Protein AF-A0A0J7XW58-F1 (afdb_monomer_lite)

Sequence (104 aa):
MALDGPASFRNLVKMTPIERAARALCALDGKTEDTAVEGGLLWHGYMAQALAVIEALHEPSAWMSEAGAELIQNISPDEPFSAHQADAANVWRIMIGAMRKDIP

Organism: NCBI:txid1420583

Foldseek 3Di:
DDDPDDPPPPPCPPQAQLLVQLQVVCVVVVHDQQDDDVPGTPSVVSSVVSLVVLVVPLFPDLVQLQVQLVVVCVVPVPDDSVVSSVVSRVVSNVVSVVSSVPDD

Radius of gyration: 19.55 Å; chains: 1; bounding box: 56×38×50 Å

pLDDT: mean 86.04, std 16.84, range [35.88, 97.44]

Structure (mmCIF, N/CA/C/O backbone):
data_AF-A0A0J7XW58-F1
#
_entry.id   AF-A0A0J7XW58-F1
#
loop_
_atom_site.group_PDB
_atom_site.id
_atom_site.type_symbol
_atom_site.label_atom_id
_atom_site.label_alt_id
_atom_site.label_comp_id
_atom_site.label_asym_id
_atom_site.label_entity_id
_atom_site.label_seq_id
_atom_site.pdb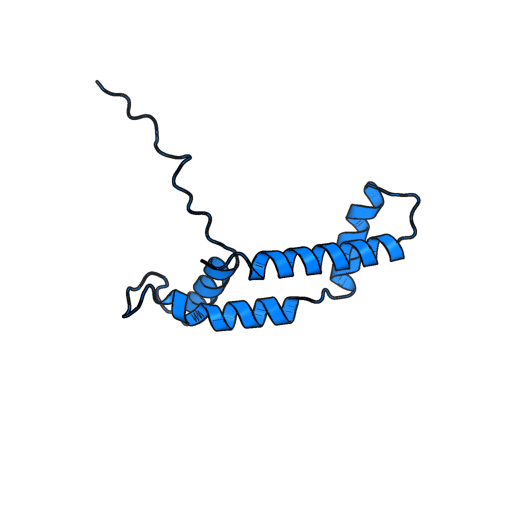x_PDB_ins_code
_atom_site.Cartn_x
_atom_site.Cartn_y
_atom_site.Cartn_z
_atom_site.occupancy
_atom_site.B_iso_or_equiv
_atom_site.auth_seq_id
_atom_site.auth_comp_id
_atom_site.auth_asym_id
_atom_site.auth_atom_id
_atom_site.pdbx_PDB_model_num
ATOM 1 N N . MET A 1 1 ? -40.342 31.342 -4.705 1.00 36.34 1 MET A N 1
ATOM 2 C CA . MET A 1 1 ? -40.048 29.948 -5.091 1.00 36.34 1 MET A CA 1
ATOM 3 C C . MET A 1 1 ? -38.543 29.860 -5.277 1.00 36.34 1 MET A C 1
ATOM 5 O O . MET A 1 1 ? -38.038 30.346 -6.278 1.00 36.34 1 MET A O 1
ATOM 9 N N . ALA A 1 2 ? -37.831 29.433 -4.234 1.00 35.88 2 ALA A N 1
ATOM 10 C CA . ALA A 1 2 ? -36.375 29.331 -4.233 1.00 35.88 2 ALA A CA 1
ATOM 11 C C . ALA A 1 2 ? -35.971 28.028 -4.932 1.00 35.88 2 ALA A C 1
ATOM 13 O O . ALA A 1 2 ? -36.525 26.976 -4.623 1.00 35.88 2 ALA A O 1
ATOM 14 N N . LEU A 1 3 ? -35.049 28.114 -5.887 1.00 39.50 3 LEU A N 1
ATOM 15 C CA . LEU A 1 3 ? -34.370 26.949 -6.437 1.00 39.50 3 LEU A CA 1
ATOM 16 C C . LEU A 1 3 ? -33.123 26.726 -5.581 1.00 39.50 3 LEU A C 1
ATOM 18 O O . LEU A 1 3 ? -32.126 27.429 -5.744 1.00 39.50 3 LEU A O 1
ATOM 22 N N . ASP A 1 4 ? -33.219 25.783 -4.646 1.00 44.53 4 ASP A N 1
ATOM 23 C CA . ASP A 1 4 ? -32.062 25.160 -4.007 1.00 44.53 4 ASP A CA 1
ATOM 24 C C . ASP A 1 4 ? -31.199 24.524 -5.106 1.00 44.53 4 ASP A C 1
ATOM 26 O O . ASP A 1 4 ? -31.540 23.490 -5.683 1.00 44.53 4 ASP A O 1
ATOM 30 N N . GLY A 1 5 ? -30.090 25.181 -5.442 1.00 42.34 5 GLY A N 1
ATOM 31 C CA . GLY A 1 5 ? -29.023 24.576 -6.229 1.00 42.34 5 GLY A CA 1
ATOM 32 C C . GLY A 1 5 ? -28.250 23.598 -5.341 1.00 42.34 5 GLY A C 1
ATOM 33 O O . GLY A 1 5 ? -27.953 23.940 -4.194 1.00 42.34 5 GLY A O 1
ATOM 34 N N . PRO A 1 6 ? -27.917 22.386 -5.814 1.00 41.72 6 PRO A N 1
ATOM 35 C CA . PRO A 1 6 ? -27.382 21.353 -4.946 1.00 41.72 6 PRO A CA 1
ATOM 36 C C . PRO A 1 6 ? -26.017 21.771 -4.399 1.00 41.72 6 PRO A C 1
ATOM 38 O O . PRO A 1 6 ? -25.039 21.943 -5.131 1.00 41.72 6 PRO A O 1
ATOM 41 N N . ALA A 1 7 ? -25.958 21.871 -3.076 1.00 45.03 7 ALA A N 1
ATOM 42 C CA . ALA A 1 7 ? -24.751 21.902 -2.269 1.00 45.03 7 ALA A CA 1
ATOM 43 C C . ALA A 1 7 ? -23.948 20.587 -2.418 1.00 45.03 7 ALA A C 1
ATOM 45 O O . ALA A 1 7 ? -23.801 19.838 -1.460 1.00 45.03 7 ALA A O 1
ATOM 46 N N . SER A 1 8 ? -23.442 20.272 -3.618 1.00 48.03 8 SER A N 1
ATOM 47 C CA . SER A 1 8 ? -22.901 18.933 -3.931 1.00 48.03 8 SER A CA 1
ATOM 48 C C . SER A 1 8 ? -21.459 18.892 -4.444 1.00 48.03 8 SER A C 1
ATOM 50 O O . SER A 1 8 ? -20.996 17.830 -4.848 1.00 48.03 8 SER A O 1
ATOM 52 N N . PHE A 1 9 ? -20.706 19.993 -4.406 1.00 45.12 9 PHE A N 1
ATOM 53 C CA . PHE A 1 9 ? -19.273 19.956 -4.762 1.00 45.12 9 PHE A CA 1
ATOM 54 C C . PHE A 1 9 ? -18.320 20.284 -3.611 1.00 45.12 9 PHE A C 1
ATOM 56 O O . PHE A 1 9 ? -17.111 20.153 -3.768 1.00 45.12 9 PHE A O 1
ATOM 63 N N . ARG A 1 10 ? -18.838 20.688 -2.444 1.00 43.03 10 ARG A N 1
ATOM 6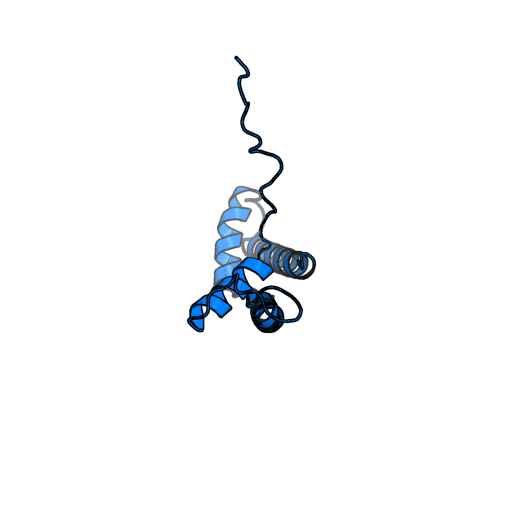4 C CA . ARG A 1 10 ? -18.017 21.139 -1.305 1.00 43.03 10 ARG A CA 1
ATOM 65 C C . ARG A 1 10 ? -17.959 20.177 -0.109 1.00 43.03 10 ARG A C 1
ATOM 67 O O . ARG A 1 10 ? -17.336 20.541 0.873 1.00 43.03 10 ARG A O 1
ATOM 74 N N . ASN A 1 11 ? -18.544 18.975 -0.191 1.00 42.09 11 ASN A N 1
ATOM 75 C CA . ASN A 1 11 ? -18.651 18.048 0.955 1.00 42.09 11 ASN A CA 1
ATOM 76 C C . ASN A 1 11 ? -18.356 16.561 0.662 1.00 42.09 11 ASN A C 1
ATOM 78 O O . ASN A 1 11 ? -18.669 15.710 1.490 1.00 42.09 11 ASN A O 1
ATOM 82 N N . LEU A 1 12 ? -17.691 16.211 -0.447 1.00 49.31 12 LEU A N 1
ATOM 83 C CA . LEU A 1 12 ? -16.926 14.957 -0.448 1.00 49.31 12 LEU A CA 1
ATOM 84 C C . LEU A 1 12 ? -15.667 15.218 0.379 1.00 49.31 12 LEU A C 1
ATOM 86 O O . LEU A 1 12 ? -14.625 15.574 -0.167 1.00 49.31 12 LEU A O 1
ATOM 90 N N . VAL A 1 13 ? -15.776 15.083 1.700 1.00 55.12 13 VAL A N 1
ATOM 91 C CA . VAL A 1 13 ? -14.615 14.748 2.527 1.00 55.12 13 VAL A CA 1
ATOM 92 C C . VAL A 1 13 ? -14.016 13.512 1.855 1.00 55.12 13 VAL A C 1
ATOM 94 O O . VAL A 1 13 ? -14.637 12.450 1.843 1.00 55.12 13 VAL A O 1
ATOM 97 N N . LYS A 1 14 ? -12.911 13.677 1.117 1.00 70.31 14 LYS A N 1
ATOM 98 C CA . LYS A 1 14 ? -12.300 12.571 0.376 1.00 70.31 14 LYS A CA 1
ATOM 99 C C . LYS A 1 14 ? -11.762 11.599 1.415 1.00 70.31 14 LYS A C 1
ATOM 101 O O . LYS A 1 14 ? -10.697 11.837 1.965 1.00 70.31 14 LYS A O 1
ATOM 106 N N . MET A 1 15 ? -12.507 10.524 1.652 1.00 85.88 15 MET A N 1
ATOM 107 C CA . MET A 1 15 ? -12.071 9.391 2.461 1.00 85.88 15 MET A CA 1
ATOM 108 C C . MET A 1 15 ? -10.680 8.950 1.999 1.00 85.88 15 MET A C 1
ATOM 110 O O . MET A 1 15 ? -10.510 8.511 0.845 1.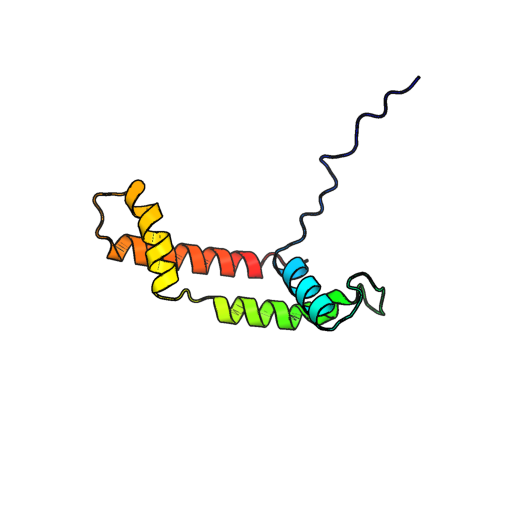00 85.88 15 MET A O 1
ATOM 114 N N . THR A 1 16 ? -9.694 9.095 2.885 1.00 92.00 16 THR A N 1
ATOM 115 C CA . THR A 1 16 ? -8.306 8.766 2.558 1.00 92.00 16 THR A CA 1
ATOM 116 C C . THR A 1 16 ? -8.179 7.256 2.328 1.00 92.00 16 THR A C 1
ATOM 118 O O . THR A 1 16 ? -9.029 6.471 2.773 1.00 92.00 16 THR A O 1
ATOM 121 N N . PRO A 1 17 ? -7.147 6.786 1.609 1.00 93.56 17 PRO A N 1
ATOM 122 C CA . PRO A 1 17 ? -6.928 5.351 1.446 1.00 93.56 17 PRO A CA 1
ATOM 123 C C . PRO A 1 17 ? -6.777 4.611 2.785 1.00 93.56 17 PRO A C 1
ATOM 125 O O . PRO A 1 17 ? -7.239 3.477 2.900 1.00 93.56 17 PRO A O 1
ATOM 128 N N . ILE A 1 18 ? -6.196 5.263 3.801 1.00 94.56 18 ILE A N 1
ATOM 129 C CA . ILE A 1 18 ? -6.041 4.699 5.150 1.00 94.56 18 ILE A CA 1
ATOM 130 C C . ILE A 1 18 ? -7.402 4.539 5.827 1.00 94.56 18 ILE A C 1
ATOM 132 O O . ILE A 1 18 ? -7.684 3.459 6.343 1.00 94.56 18 ILE A O 1
ATOM 136 N N . GLU A 1 19 ? -8.263 5.564 5.785 1.00 94.75 19 GLU A N 1
ATOM 137 C CA . GLU A 1 19 ? -9.630 5.456 6.312 1.00 94.75 19 GLU A CA 1
ATOM 138 C C . GLU A 1 19 ? -10.378 4.308 5.629 1.00 94.75 19 GLU A C 1
ATOM 140 O O . GLU A 1 19 ? -10.955 3.450 6.293 1.00 94.75 19 GLU A O 1
ATOM 145 N N . ARG A 1 20 ? -10.305 4.238 4.297 1.00 94.62 20 ARG A N 1
ATOM 146 C CA . ARG A 1 20 ? -10.963 3.188 3.512 1.00 94.62 20 ARG A CA 1
ATOM 147 C C . ARG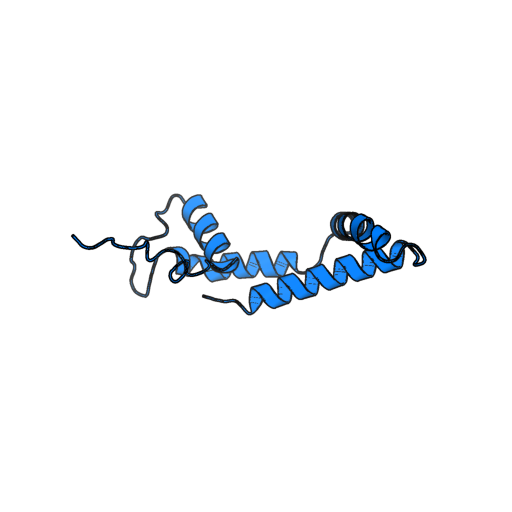 A 1 20 ? -10.487 1.785 3.887 1.00 94.62 20 ARG A C 1
ATOM 149 O O . ARG A 1 20 ? -11.302 0.871 3.978 1.00 94.62 20 ARG A O 1
ATOM 156 N N . ALA A 1 21 ? -9.186 1.609 4.106 1.00 95.50 21 ALA A N 1
ATOM 157 C CA . ALA A 1 21 ? -8.615 0.335 4.530 1.00 95.50 21 ALA A CA 1
ATOM 158 C C . ALA A 1 21 ? -9.031 -0.032 5.965 1.00 95.50 21 ALA A C 1
ATOM 160 O O . ALA A 1 21 ? -9.432 -1.165 6.215 1.00 95.50 21 ALA A O 1
ATOM 161 N N . ALA A 1 22 ? -8.993 0.922 6.897 1.00 95.50 22 ALA A N 1
ATOM 162 C CA . ALA A 1 22 ? -9.400 0.705 8.285 1.00 95.50 22 ALA A CA 1
ATOM 163 C C . ALA A 1 22 ? -10.892 0.343 8.398 1.00 95.50 22 ALA A C 1
ATOM 165 O O . ALA A 1 22 ? -11.265 -0.580 9.122 1.00 95.50 22 ALA A O 1
ATOM 166 N 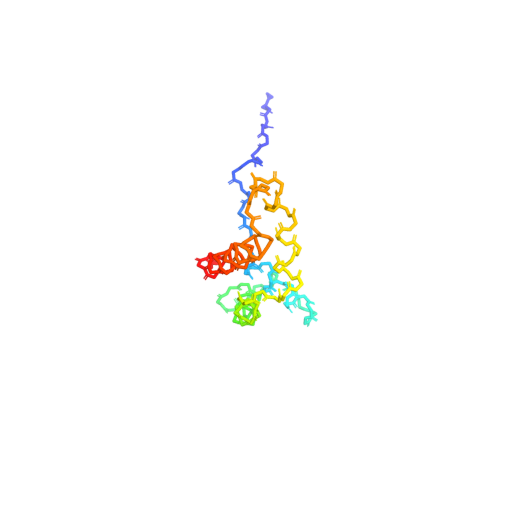N . ARG A 1 23 ? -11.737 1.013 7.613 1.00 95.19 23 ARG A N 1
ATOM 167 C CA . ARG A 1 23 ? -13.156 0.693 7.437 1.00 95.19 23 ARG A CA 1
ATOM 168 C C . ARG A 1 23 ? -13.377 -0.723 6.911 1.00 95.19 23 ARG A C 1
ATOM 170 O O . ARG A 1 23 ? -14.086 -1.496 7.546 1.00 95.19 23 ARG A O 1
ATOM 177 N N . ALA A 1 24 ? -12.678 -1.107 5.842 1.00 96.00 24 ALA A N 1
ATOM 178 C CA . ALA A 1 24 ? -12.755 -2.462 5.296 1.00 96.00 24 ALA A CA 1
ATOM 179 C C . ALA A 1 24 ? -12.341 -3.544 6.315 1.00 96.00 24 ALA A C 1
ATOM 181 O O . ALA A 1 24 ? -12.967 -4.601 6.373 1.00 96.00 24 ALA A O 1
ATOM 182 N N . LEU A 1 25 ? -11.326 -3.281 7.146 1.00 96.12 25 LEU A N 1
ATOM 183 C CA . LEU A 1 25 ? -10.919 -4.188 8.228 1.00 96.12 25 LEU A CA 1
ATOM 184 C C . LEU A 1 25 ? -11.977 -4.279 9.340 1.00 96.12 25 LEU A C 1
ATOM 186 O O . LEU A 1 25 ? -12.252 -5.365 9.841 1.00 96.12 25 LEU A O 1
ATOM 190 N N . CYS A 1 26 ? -12.608 -3.161 9.695 1.00 95.06 26 CYS A N 1
ATOM 191 C CA . CYS A 1 26 ? -13.711 -3.135 10.656 1.00 95.06 26 CYS A CA 1
ATOM 192 C C . CYS A 1 26 ? -14.925 -3.940 10.152 1.00 95.06 26 CYS A C 1
ATOM 194 O O . CYS A 1 26 ? -15.505 -4.731 10.900 1.00 95.06 26 CYS A O 1
ATOM 196 N N . ALA A 1 27 ? -15.254 -3.806 8.864 1.00 94.56 27 ALA A N 1
ATOM 197 C CA . ALA A 1 27 ? -16.301 -4.588 8.214 1.00 94.56 27 ALA A CA 1
ATOM 198 C C . ALA A 1 27 ? -15.961 -6.087 8.138 1.00 94.56 27 ALA A C 1
ATOM 200 O O . ALA A 1 27 ? -16.841 -6.921 8.353 1.00 94.56 27 ALA A O 1
ATOM 201 N N . LEU A 1 28 ? -14.694 -6.443 7.882 1.00 95.94 28 LEU A N 1
ATOM 202 C CA . LEU A 1 28 ? -14.220 -7.835 7.890 1.00 95.94 28 LEU A CA 1
ATOM 203 C C . LEU A 1 28 ? -14.441 -8.510 9.255 1.00 95.94 28 LEU A C 1
ATOM 205 O O . LEU A 1 28 ? -14.801 -9.683 9.309 1.00 95.94 28 LEU A O 1
ATOM 209 N N . ASP A 1 29 ? -14.303 -7.750 10.341 1.00 94.44 29 ASP A N 1
ATOM 210 C CA . ASP A 1 29 ? -14.577 -8.188 11.715 1.00 94.44 29 ASP A CA 1
ATOM 211 C C . ASP A 1 29 ? -16.081 -8.250 12.062 1.00 94.44 29 ASP A C 1
ATOM 213 O O . ASP A 1 29 ? -16.448 -8.536 13.205 1.00 94.44 29 ASP A O 1
ATOM 217 N N . GLY A 1 30 ? -16.970 -7.967 11.104 1.00 92.75 30 GLY A N 1
ATOM 218 C CA . GLY A 1 30 ? -18.422 -7.988 11.290 1.00 92.75 30 GLY A CA 1
ATOM 219 C C . GLY A 1 30 ? -18.962 -6.818 12.114 1.00 92.75 30 GLY A C 1
ATOM 220 O O . GLY A 1 30 ? -20.058 -6.914 12.671 1.00 92.75 30 GLY A O 1
ATOM 221 N N . LYS A 1 31 ? -18.203 -5.723 12.227 1.00 90.31 31 LYS A N 1
ATOM 222 C CA . LYS A 1 31 ? -18.577 -4.548 13.019 1.00 90.31 31 LYS A CA 1
ATOM 223 C C . LYS A 1 31 ? -19.086 -3.416 12.129 1.00 90.31 31 LYS A C 1
ATOM 225 O O . LYS A 1 31 ? -18.658 -3.251 10.991 1.00 90.31 31 LYS A O 1
ATOM 230 N N . THR A 1 32 ? -19.985 -2.597 12.672 1.00 88.75 32 THR A N 1
ATOM 231 C CA . THR A 1 32 ? -20.484 -1.404 11.978 1.00 88.75 32 THR A CA 1
ATOM 232 C C . THR A 1 32 ? -19.467 -0.272 12.115 1.00 88.75 32 THR A C 1
ATOM 234 O O . THR A 1 32 ? -19.264 0.254 13.211 1.00 88.75 32 THR A O 1
ATOM 237 N N . GLU A 1 33 ? -18.844 0.109 11.002 1.00 83.56 33 GLU A N 1
ATOM 238 C CA . GLU A 1 33 ? -17.710 1.043 10.933 1.00 83.56 33 GLU A CA 1
ATOM 239 C C . GLU A 1 33 ? -17.957 2.392 11.627 1.00 83.56 33 GLU A C 1
ATOM 241 O O . GLU A 1 33 ? -17.088 2.882 12.349 1.00 83.56 33 GLU A O 1
ATOM 246 N N . ASP A 1 34 ? -19.153 2.959 11.444 1.00 89.94 34 ASP A N 1
ATOM 247 C CA . ASP A 1 34 ? -19.563 4.266 11.979 1.00 89.94 34 ASP A CA 1
ATOM 248 C C . ASP A 1 34 ? -20.170 4.187 13.390 1.00 89.94 34 ASP A C 1
ATOM 250 O O . ASP A 1 34 ? -20.792 5.136 13.869 1.00 89.94 34 ASP A O 1
ATOM 254 N N . THR A 1 35 ? -20.003 3.060 14.088 1.00 90.25 35 THR A N 1
ATOM 255 C CA . THR A 1 35 ? -20.403 2.974 15.498 1.00 90.25 35 THR A CA 1
ATOM 256 C C . THR A 1 35 ? -19.552 3.935 16.317 1.00 90.25 35 THR A C 1
ATOM 258 O O . THR A 1 35 ? -18.326 3.816 16.337 1.00 90.25 35 THR A O 1
ATOM 261 N N . ALA A 1 36 ? -20.193 4.872 17.012 1.00 90.25 36 ALA A N 1
ATOM 262 C CA . ALA A 1 36 ? -19.509 5.749 17.950 1.00 90.25 36 ALA A CA 1
ATOM 263 C C . ALA A 1 36 ? -18.997 4.945 19.157 1.00 90.25 36 ALA A C 1
ATOM 265 O O . ALA A 1 36 ? -19.740 4.179 19.772 1.00 90.25 36 ALA A O 1
ATOM 266 N N . VAL A 1 37 ? -17.729 5.148 19.500 1.00 87.69 37 VAL A N 1
ATOM 267 C CA . VAL A 1 37 ? -17.050 4.606 20.679 1.00 87.69 37 VAL A CA 1
ATOM 268 C C . VAL A 1 37 ? -16.345 5.739 21.424 1.00 87.69 37 VAL A C 1
ATOM 270 O O . VAL A 1 37 ? -16.219 6.857 20.916 1.00 87.69 37 VAL A O 1
ATOM 273 N N . GLU A 1 38 ? -15.883 5.479 22.646 1.00 85.25 38 GLU A N 1
ATOM 274 C CA . GLU A 1 38 ? -15.057 6.454 23.358 1.00 85.25 38 GLU A CA 1
ATOM 275 C C . GLU A 1 38 ? -13.799 6.763 22.527 1.00 85.25 38 GLU A C 1
ATOM 277 O O . GLU A 1 38 ? -13.038 5.863 22.178 1.00 85.25 38 GLU A O 1
ATOM 282 N N . GLY A 1 39 ? -13.616 8.033 22.155 1.00 79.19 39 GLY A N 1
ATOM 283 C CA . GLY A 1 39 ? -12.486 8.474 21.334 1.00 79.19 39 GLY A CA 1
ATOM 284 C C . GLY A 1 39 ? -12.702 8.480 19.813 1.00 79.19 39 GLY A C 1
ATOM 285 O O . GLY A 1 39 ? -11.769 8.844 19.105 1.00 79.19 39 GLY A O 1
ATOM 286 N N . GLY A 1 40 ? -13.892 8.147 19.288 1.00 87.81 40 GLY A N 1
ATOM 287 C CA . GLY A 1 40 ? -14.202 8.340 17.863 1.00 87.81 40 GLY A CA 1
ATOM 288 C C . GLY A 1 40 ? -15.171 7.318 17.269 1.00 87.81 40 GLY A C 1
ATOM 289 O O . GLY A 1 40 ? -16.037 6.780 17.949 1.00 87.81 40 GLY A O 1
ATOM 290 N N . LEU A 1 41 ? -15.039 7.062 15.968 1.00 90.56 41 LEU A N 1
ATOM 291 C CA . LEU A 1 41 ? -15.739 5.965 15.285 1.00 90.56 41 LEU A CA 1
ATOM 292 C C . LEU A 1 41 ? -14.943 4.665 15.411 1.00 90.56 41 LEU A C 1
ATOM 294 O O . LEU A 1 41 ? -13.714 4.689 15.406 1.00 90.56 41 LEU A O 1
ATOM 298 N N . LEU A 1 42 ? -15.630 3.530 15.461 1.00 91.19 42 LEU A N 1
ATOM 299 C CA . LEU A 1 42 ? -15.029 2.215 15.680 1.00 91.19 42 LEU A CA 1
ATOM 300 C C . LEU A 1 42 ? -13.912 1.871 14.682 1.00 91.19 42 LEU A C 1
ATOM 302 O O . LEU A 1 42 ? -12.924 1.244 15.066 1.00 91.19 42 LEU A O 1
ATOM 306 N N . TRP A 1 43 ? -14.020 2.321 13.426 1.00 93.56 43 TRP A N 1
ATOM 307 C CA . TRP A 1 43 ? -12.977 2.104 12.418 1.00 93.56 43 TRP A CA 1
ATOM 308 C C . TRP A 1 43 ? -11.623 2.753 12.772 1.00 93.56 43 TRP A C 1
ATOM 310 O O . TRP A 1 43 ? -10.595 2.239 12.335 1.00 93.56 43 TRP A O 1
ATOM 320 N N . HIS A 1 44 ? -11.568 3.809 13.600 1.00 93.88 44 HIS A N 1
ATOM 321 C CA . HIS A 1 44 ? -10.293 4.430 14.006 1.00 93.88 44 HIS A CA 1
ATOM 322 C C . HIS A 1 44 ? -9.378 3.426 14.729 1.00 93.88 44 HIS A C 1
ATOM 324 O O . HIS A 1 44 ? -8.159 3.461 14.572 1.00 93.88 44 HIS A O 1
ATOM 330 N N . GLY A 1 45 ? -9.960 2.459 15.453 1.00 93.31 45 GLY A N 1
ATOM 331 C CA . GLY A 1 45 ? -9.221 1.374 16.109 1.00 93.31 45 GLY A CA 1
ATOM 332 C C . GLY A 1 45 ? -8.531 0.394 15.147 1.00 93.31 45 GLY A C 1
ATOM 333 O O . GLY A 1 45 ? -7.728 -0.422 15.594 1.00 93.31 45 GLY A O 1
ATOM 334 N N . TYR A 1 46 ? -8.822 0.479 13.844 1.00 95.31 46 TYR A N 1
ATOM 335 C CA . TYR A 1 46 ? -8.243 -0.353 12.784 1.00 95.31 46 TYR A CA 1
ATOM 336 C C . TYR A 1 46 ? -7.141 0.355 11.981 1.00 95.31 46 TYR A C 1
ATOM 338 O O . TYR A 1 46 ? -6.540 -0.240 11.082 1.00 95.31 46 TYR A O 1
ATOM 346 N N . MET A 1 47 ? -6.851 1.627 12.282 1.00 94.25 47 MET A N 1
ATOM 347 C CA . MET A 1 47 ? -5.864 2.415 11.536 1.00 94.25 47 MET A CA 1
ATOM 348 C C . MET A 1 47 ? -4.451 1.836 11.636 1.00 94.25 47 MET A C 1
ATOM 350 O O . MET A 1 47 ? -3.718 1.842 10.650 1.00 94.25 47 MET A O 1
ATOM 354 N N . ALA A 1 48 ? -4.067 1.292 12.794 1.00 93.88 48 ALA A N 1
ATOM 355 C CA . ALA A 1 48 ? -2.748 0.687 12.979 1.00 93.88 48 ALA A CA 1
ATOM 356 C C . ALA A 1 48 ? -2.550 -0.539 12.069 1.00 93.88 48 ALA A C 1
ATOM 358 O O . ALA A 1 48 ? -1.494 -0.703 11.461 1.00 93.88 48 ALA A O 1
ATOM 359 N N . GLN A 1 49 ? -3.585 -1.367 11.925 1.00 96.31 49 GLN A N 1
ATOM 360 C CA . GLN A 1 49 ? -3.595 -2.534 11.048 1.00 96.31 49 GLN A CA 1
ATOM 361 C C . GLN A 1 49 ? -3.545 -2.107 9.577 1.00 96.31 49 GLN A C 1
ATOM 363 O O . GLN A 1 49 ? -2.762 -2.660 8.808 1.00 96.31 49 GLN A O 1
ATOM 368 N N . ALA A 1 50 ? -4.321 -1.088 9.193 1.00 96.00 50 ALA A N 1
ATOM 369 C CA . ALA A 1 50 ? -4.277 -0.529 7.843 1.00 96.00 50 ALA A CA 1
ATOM 370 C C . ALA A 1 50 ? -2.875 -0.003 7.491 1.00 96.00 50 ALA A C 1
ATOM 372 O O . ALA A 1 50 ? -2.334 -0.336 6.437 1.00 96.00 50 ALA A O 1
ATOM 373 N N . LEU A 1 51 ? -2.251 0.758 8.396 1.00 94.75 51 LEU A N 1
ATOM 374 C CA . LEU A 1 51 ? -0.888 1.262 8.225 1.00 94.75 51 LEU A CA 1
ATOM 375 C C . LEU A 1 51 ? 0.141 0.131 8.114 1.00 94.75 51 LEU A C 1
ATOM 377 O O . LEU A 1 51 ? 1.028 0.213 7.270 1.00 94.75 51 LEU A O 1
ATOM 381 N N . ALA A 1 52 ? 0.012 -0.934 8.910 1.00 96.25 52 ALA A N 1
ATOM 382 C CA . ALA A 1 52 ? 0.909 -2.087 8.836 1.00 96.25 52 ALA A CA 1
ATOM 383 C C . ALA A 1 52 ? 0.836 -2.799 7.474 1.00 96.25 52 ALA A C 1
ATOM 385 O O . ALA A 1 52 ? 1.867 -3.178 6.920 1.00 96.25 52 ALA A O 1
ATOM 386 N N . VAL A 1 53 ? -0.366 -2.943 6.905 1.00 95.38 53 VAL A N 1
ATOM 387 C CA . VAL A 1 53 ? -0.544 -3.510 5.558 1.00 95.38 53 VAL A CA 1
ATOM 388 C C . VAL A 1 53 ? 0.066 -2.594 4.497 1.00 95.38 53 VAL A C 1
ATOM 390 O O . VAL A 1 53 ? 0.784 -3.071 3.624 1.00 95.38 53 VAL A O 1
ATOM 393 N N . ILE A 1 54 ? -0.177 -1.283 4.581 1.00 95.06 54 ILE A N 1
ATOM 394 C CA . ILE A 1 54 ? 0.397 -0.306 3.643 1.00 95.06 54 ILE A CA 1
ATOM 395 C C . ILE A 1 54 ? 1.931 -0.323 3.711 1.00 95.06 54 ILE A C 1
ATOM 397 O O . ILE A 1 54 ? 2.581 -0.261 2.670 1.00 95.06 54 ILE A O 1
ATOM 401 N N . GLU A 1 55 ? 2.512 -0.470 4.905 1.00 93.81 55 GLU A N 1
ATOM 402 C CA . GLU A 1 55 ? 3.962 -0.614 5.070 1.00 93.81 55 GLU A CA 1
ATOM 403 C C . GLU A 1 55 ? 4.491 -1.878 4.394 1.00 93.81 55 GLU A C 1
ATOM 405 O O . GLU A 1 55 ? 5.479 -1.826 3.666 1.00 93.81 55 GLU A O 1
ATOM 410 N N . ALA A 1 56 ? 3.813 -3.011 4.588 1.00 95.88 56 ALA A N 1
ATOM 411 C CA . ALA A 1 56 ? 4.198 -4.272 3.962 1.00 95.88 56 ALA A CA 1
ATOM 412 C C . ALA A 1 56 ? 4.140 -4.208 2.424 1.00 95.88 56 ALA A C 1
ATOM 414 O O . ALA A 1 56 ? 4.884 -4.915 1.749 1.00 95.88 56 ALA A O 1
ATOM 415 N N . LEU A 1 57 ? 3.281 -3.344 1.877 1.00 95.62 57 LEU A N 1
ATOM 416 C CA . LEU A 1 57 ? 3.132 -3.105 0.443 1.00 95.62 57 LEU A CA 1
ATOM 417 C C . LEU A 1 57 ? 4.071 -2.018 -0.104 1.00 95.62 57 LEU A C 1
ATOM 419 O O . LEU A 1 57 ? 3.972 -1.693 -1.284 1.00 95.62 57 LEU A O 1
ATOM 423 N N . HIS A 1 58 ? 4.974 -1.443 0.699 1.00 95.88 58 HIS A N 1
ATOM 424 C CA . HIS A 1 58 ? 5.866 -0.368 0.246 1.00 95.88 58 HIS A CA 1
ATOM 425 C C . HIS A 1 58 ? 6.724 -0.765 -0.959 1.00 95.88 58 HIS A C 1
ATOM 427 O O . HIS A 1 58 ? 6.917 0.035 -1.875 1.00 95.88 58 HIS A O 1
ATOM 433 N N . GLU A 1 59 ? 7.205 -2.007 -0.984 1.00 97.31 59 GLU A N 1
ATOM 434 C CA . GLU A 1 59 ? 7.988 -2.528 -2.097 1.00 97.31 59 GLU A CA 1
ATOM 435 C C . GLU A 1 59 ? 7.088 -3.235 -3.118 1.00 97.31 59 GLU A C 1
ATOM 437 O O . GLU A 1 59 ? 6.343 -4.148 -2.753 1.00 97.31 59 GLU A O 1
ATOM 442 N N . PRO A 1 60 ? 7.154 -2.856 -4.406 1.00 97.44 60 PRO A N 1
ATOM 443 C CA . PRO A 1 60 ? 6.415 -3.555 -5.440 1.00 97.44 60 PRO A CA 1
ATOM 444 C C . PRO A 1 60 ? 7.085 -4.896 -5.749 1.00 97.44 60 PRO A C 1
ATOM 446 O O . PRO A 1 60 ? 8.306 -5.044 -5.678 1.00 97.44 60 PRO A O 1
ATOM 449 N N . SER A 1 61 ? 6.283 -5.879 -6.152 1.00 97.00 61 SER A N 1
ATOM 450 C CA . SER A 1 61 ? 6.819 -7.112 -6.736 1.00 97.00 61 SER A CA 1
ATOM 451 C C . SER A 1 61 ? 7.339 -6.874 -8.159 1.00 97.00 61 SER A C 1
ATOM 453 O O . SER A 1 61 ? 6.940 -5.914 -8.819 1.00 97.00 61 SER A O 1
ATOM 455 N N . ALA A 1 62 ? 8.161 -7.794 -8.675 1.00 96.00 62 ALA A N 1
ATOM 456 C CA . ALA A 1 62 ? 8.642 -7.735 -10.060 1.00 96.00 62 ALA A CA 1
ATOM 457 C C . ALA A 1 62 ? 7.491 -7.639 -11.081 1.00 96.00 62 ALA A C 1
ATOM 459 O O . ALA A 1 62 ? 7.549 -6.825 -11.996 1.00 96.00 62 ALA A O 1
ATOM 460 N N . TRP A 1 63 ? 6.410 -8.394 -10.860 1.00 96.50 63 TRP A N 1
ATOM 461 C CA . TRP A 1 63 ? 5.205 -8.358 -11.697 1.00 96.50 63 TRP A CA 1
ATOM 462 C C . TRP A 1 63 ? 4.524 -6.984 -11.698 1.00 96.50 63 TRP A C 1
ATOM 464 O O . TRP A 1 63 ? 4.022 -6.538 -12.723 1.00 96.50 63 TRP A O 1
ATOM 474 N N . MET A 1 64 ? 4.517 -6.287 -10.559 1.00 95.81 64 MET A N 1
ATOM 475 C CA . MET A 1 64 ? 3.955 -4.935 -10.475 1.00 95.81 64 MET A CA 1
ATOM 476 C C . MET A 1 64 ? 4.830 -3.917 -11.209 1.00 95.81 64 MET A C 1
ATOM 478 O O . MET A 1 64 ? 4.306 -3.041 -11.895 1.00 95.81 64 MET A O 1
ATOM 482 N N . SER A 1 65 ? 6.155 -4.038 -11.084 1.00 96.81 65 SER A N 1
ATOM 483 C CA . SER A 1 65 ? 7.101 -3.191 -11.813 1.00 96.81 65 SER A CA 1
ATOM 484 C C . SER A 1 65 ? 6.991 -3.386 -13.324 1.00 96.81 65 SER A C 1
ATOM 486 O O . SER A 1 65 ? 6.999 -2.404 -14.057 1.00 96.81 65 SER A O 1
ATOM 488 N N . GLU A 1 66 ? 6.839 -4.625 -13.789 1.00 95.19 66 GLU A N 1
ATOM 489 C CA . GLU A 1 66 ? 6.638 -4.945 -15.205 1.00 95.19 66 GLU A CA 1
ATOM 490 C C . GLU A 1 66 ? 5.327 -4.363 -15.745 1.00 95.19 66 GLU A C 1
ATOM 492 O O . GLU A 1 66 ? 5.347 -3.642 -16.740 1.00 95.19 66 GLU A O 1
ATOM 497 N N . ALA A 1 67 ? 4.212 -4.562 -15.036 1.00 94.56 67 ALA A N 1
ATOM 498 C CA . ALA A 1 67 ? 2.922 -4.000 -15.433 1.00 94.56 67 ALA A CA 1
ATOM 499 C C . ALA A 1 67 ? 2.949 -2.461 -15.531 1.00 94.56 67 ALA A C 1
ATOM 501 O O . ALA A 1 67 ? 2.331 -1.874 -16.417 1.00 94.56 67 ALA A O 1
ATOM 502 N N . GLY A 1 68 ? 3.678 -1.784 -14.635 1.00 93.31 68 GLY A N 1
ATOM 503 C CA . GLY A 1 68 ? 3.875 -0.335 -14.728 1.00 93.31 68 GLY A CA 1
ATOM 504 C C . GLY A 1 68 ? 4.807 0.077 -15.875 1.00 93.31 68 GLY A C 1
ATOM 505 O O . GLY A 1 68 ? 4.568 1.098 -16.523 1.00 93.31 68 GLY A O 1
ATOM 506 N N . ALA A 1 69 ? 5.838 -0.723 -16.156 1.00 92.94 69 ALA A N 1
ATOM 507 C CA . ALA A 1 69 ? 6.806 -0.471 -17.219 1.00 92.94 69 ALA A CA 1
ATOM 508 C C . ALA A 1 69 ? 6.172 -0.482 -18.613 1.00 92.94 69 ALA A C 1
ATOM 510 O O . ALA A 1 69 ? 6.513 0.365 -19.437 1.00 92.94 69 ALA A O 1
ATOM 511 N N . GLU A 1 70 ? 5.223 -1.390 -18.863 1.00 91.75 70 GLU A N 1
ATOM 512 C CA . GLU A 1 70 ? 4.474 -1.456 -20.127 1.00 91.75 70 GLU A CA 1
ATOM 513 C C . GLU A 1 70 ? 3.780 -0.128 -20.459 1.00 91.75 70 GLU A C 1
ATOM 515 O O . GLU A 1 70 ? 3.715 0.285 -21.618 1.00 91.75 70 GLU A O 1
ATOM 520 N N . LEU A 1 71 ? 3.286 0.582 -19.441 1.00 87.94 71 LEU A N 1
ATOM 521 C CA . LEU A 1 71 ? 2.636 1.874 -19.628 1.00 87.94 71 LEU A CA 1
ATOM 522 C C . LEU A 1 71 ? 3.658 2.990 -19.879 1.00 87.94 71 LEU A C 1
ATOM 524 O O . LEU A 1 71 ? 3.455 3.803 -20.782 1.00 87.94 71 LEU A O 1
ATOM 528 N N . ILE A 1 72 ? 4.760 3.007 -19.122 1.00 87.94 72 ILE A N 1
ATOM 529 C CA . ILE A 1 72 ? 5.837 4.008 -19.245 1.00 87.94 72 ILE A CA 1
ATOM 530 C C . ILE A 1 72 ? 6.539 3.906 -20.604 1.00 87.94 72 ILE A C 1
ATOM 532 O O . ILE A 1 72 ? 6.848 4.930 -21.211 1.00 87.94 72 ILE A O 1
ATOM 536 N N . GLN A 1 73 ? 6.707 2.694 -21.134 1.00 86.06 73 GLN A N 1
ATOM 537 C CA . GLN A 1 73 ? 7.309 2.463 -22.447 1.00 86.06 73 GLN A CA 1
ATOM 538 C C . GLN A 1 73 ? 6.602 3.226 -23.576 1.00 86.06 73 GLN A C 1
ATOM 540 O O . GLN A 1 73 ? 7.250 3.656 -24.527 1.00 86.06 73 GLN A O 1
ATOM 545 N N . ASN A 1 74 ? 5.288 3.442 -23.473 1.00 85.25 74 ASN A N 1
ATOM 546 C CA . ASN A 1 74 ? 4.546 4.212 -24.475 1.00 85.25 74 ASN A CA 1
ATOM 547 C C . ASN A 1 74 ? 4.888 5.713 -24.459 1.00 85.25 74 ASN A C 1
ATOM 549 O O . ASN A 1 74 ? 4.576 6.419 -25.415 1.00 85.25 74 ASN A O 1
ATOM 553 N N . ILE A 1 75 ? 5.490 6.203 -23.373 1.00 82.94 75 ILE A N 1
ATOM 554 C CA . ILE A 1 75 ? 5.861 7.606 -23.165 1.00 82.94 75 ILE A CA 1
ATOM 555 C C . ILE A 1 75 ? 7.325 7.840 -23.567 1.00 82.94 75 ILE A C 1
ATOM 557 O O . ILE A 1 75 ? 7.620 8.858 -24.191 1.00 82.94 75 ILE A O 1
ATOM 561 N N . SER A 1 76 ? 8.211 6.882 -23.270 1.00 83.81 76 SER A N 1
ATOM 562 C CA . SER A 1 76 ? 9.658 6.962 -23.531 1.00 83.81 76 SER A CA 1
ATOM 563 C C . SER A 1 76 ? 10.176 5.707 -24.253 1.00 83.81 76 SER A C 1
ATOM 565 O O . SER A 1 76 ? 10.933 4.929 -23.685 1.00 83.81 76 SER A O 1
ATOM 567 N N . PRO A 1 77 ? 9.799 5.468 -25.520 1.00 85.19 77 PRO A N 1
ATOM 568 C CA . PRO A 1 77 ? 10.075 4.194 -26.193 1.00 85.19 77 PRO A CA 1
ATOM 569 C C . PRO A 1 77 ? 11.567 3.900 -26.423 1.00 85.19 77 PRO A C 1
ATOM 571 O O . PRO A 1 77 ? 11.921 2.749 -26.672 1.00 85.19 77 PRO A O 1
ATOM 574 N N . ASP A 1 78 ? 12.429 4.918 -26.352 1.00 91.62 78 ASP A N 1
ATOM 575 C CA . ASP A 1 78 ? 13.867 4.809 -26.622 1.00 91.62 78 ASP A CA 1
ATOM 576 C C . ASP A 1 78 ? 14.681 4.296 -25.420 1.00 91.62 78 ASP A C 1
ATOM 578 O O . ASP A 1 78 ? 15.858 3.951 -25.561 1.00 91.62 78 ASP A O 1
ATOM 582 N N . GLU A 1 79 ? 14.077 4.236 -24.233 1.00 91.12 79 GLU A N 1
ATOM 583 C CA . GLU A 1 79 ? 14.725 3.721 -23.031 1.00 91.12 79 GLU A CA 1
ATOM 584 C C . GLU A 1 79 ? 14.587 2.193 -22.911 1.00 91.12 79 GLU A C 1
ATOM 586 O O . GLU A 1 79 ? 13.610 1.587 -23.368 1.00 91.12 79 GLU A O 1
ATOM 591 N N . PRO A 1 80 ? 15.571 1.515 -22.291 1.00 91.94 80 PRO A N 1
ATOM 592 C CA . PRO A 1 80 ? 15.485 0.079 -22.085 1.00 91.94 80 PRO A CA 1
ATOM 593 C C . PRO A 1 80 ? 14.342 -0.254 -21.119 1.00 91.94 80 PRO A C 1
ATOM 595 O O . PRO A 1 80 ? 14.154 0.413 -20.106 1.00 91.94 80 PRO A O 1
ATOM 598 N N . PHE A 1 81 ? 13.638 -1.364 -21.355 1.00 89.19 81 PHE A N 1
ATOM 599 C CA . PHE A 1 81 ? 12.507 -1.797 -20.518 1.00 89.19 81 PHE A CA 1
ATOM 600 C C . PHE A 1 81 ? 12.850 -1.924 -19.021 1.00 89.19 81 PHE A C 1
ATOM 602 O O . PHE A 1 81 ? 12.014 -1.665 -18.160 1.00 89.19 81 PHE A O 1
ATOM 609 N N . SER A 1 82 ? 14.102 -2.253 -18.688 1.00 90.25 82 SER A N 1
ATOM 610 C CA . SER A 1 82 ? 14.586 -2.276 -17.303 1.00 90.25 82 SER A CA 1
ATOM 611 C C . SER A 1 82 ? 14.577 -0.899 -16.625 1.00 90.25 82 SER A C 1
ATOM 613 O O . SER A 1 82 ? 14.381 -0.830 -15.414 1.00 90.25 82 SER A O 1
ATOM 615 N N . ALA A 1 83 ? 14.783 0.191 -17.376 1.00 92.00 83 ALA A N 1
ATOM 616 C CA . ALA A 1 83 ? 14.648 1.553 -16.857 1.00 92.00 83 ALA A CA 1
ATOM 617 C C . ALA A 1 83 ? 13.177 1.858 -16.539 1.00 92.00 83 ALA A C 1
ATOM 619 O O . ALA A 1 83 ? 12.869 2.259 -15.420 1.00 92.00 83 ALA A O 1
ATOM 620 N N . HIS A 1 84 ? 12.255 1.504 -17.440 1.00 93.25 84 HIS A N 1
ATOM 621 C CA . HIS A 1 84 ? 10.813 1.640 -17.200 1.00 93.25 84 HIS A CA 1
ATOM 622 C C . HIS A 1 84 ? 10.332 0.848 -15.973 1.00 93.25 84 HIS A C 1
ATOM 624 O O . HIS A 1 84 ? 9.502 1.333 -15.207 1.00 93.25 84 HIS A O 1
ATOM 630 N N . GLN A 1 85 ? 10.868 -0.357 -15.742 1.00 94.88 85 GLN A N 1
ATOM 631 C CA . GLN A 1 85 ? 10.577 -1.141 -14.533 1.00 94.88 85 GLN A CA 1
ATOM 632 C C . GLN A 1 85 ? 11.067 -0.450 -13.260 1.00 94.88 85 GLN A C 1
ATOM 634 O O . GLN A 1 85 ? 10.355 -0.438 -12.251 1.00 94.88 85 GLN A O 1
ATOM 639 N N . ALA A 1 86 ? 12.272 0.125 -13.294 1.00 94.75 86 ALA A N 1
ATOM 640 C CA . ALA A 1 86 ? 12.814 0.876 -12.168 1.00 94.75 86 ALA A CA 1
ATOM 641 C C . ALA A 1 86 ? 11.963 2.121 -11.871 1.00 94.75 86 ALA A C 1
ATOM 643 O O . ALA A 1 86 ? 11.642 2.377 -10.708 1.00 94.75 86 ALA A O 1
ATOM 644 N N . ASP A 1 87 ? 11.525 2.836 -12.906 1.00 94.88 87 ASP A N 1
ATOM 645 C CA . ASP A 1 87 ? 10.646 3.997 -12.771 1.00 94.88 87 ASP A CA 1
ATOM 646 C C . ASP A 1 87 ? 9.278 3.620 -12.209 1.00 94.88 87 ASP A C 1
ATOM 648 O O . ASP A 1 87 ? 8.826 4.230 -11.239 1.00 94.88 87 ASP A O 1
ATOM 652 N N . ALA A 1 88 ? 8.653 2.561 -12.729 1.00 96.56 88 ALA A N 1
ATOM 653 C CA . ALA A 1 88 ? 7.404 2.031 -12.190 1.00 96.56 88 ALA A CA 1
ATOM 654 C C . ALA A 1 88 ? 7.537 1.669 -10.702 1.00 96.56 88 ALA A C 1
ATOM 656 O O . ALA A 1 88 ? 6.677 2.017 -9.887 1.00 96.56 88 ALA A O 1
ATOM 657 N N . ALA A 1 89 ? 8.645 1.021 -10.325 1.00 97.44 89 ALA A N 1
ATOM 658 C CA . ALA A 1 89 ? 8.913 0.680 -8.935 1.00 97.44 89 ALA A CA 1
ATOM 659 C C . ALA A 1 89 ? 9.073 1.927 -8.046 1.00 97.44 89 ALA A C 1
ATOM 661 O O . ALA A 1 89 ? 8.575 1.965 -6.919 1.00 97.44 89 ALA A O 1
ATOM 662 N N . ASN A 1 90 ? 9.746 2.964 -8.544 1.00 97.19 90 ASN A N 1
ATOM 663 C CA . ASN A 1 90 ? 9.943 4.216 -7.816 1.00 97.19 90 ASN A CA 1
ATOM 664 C C . ASN A 1 90 ? 8.638 4.995 -7.646 1.00 97.19 90 ASN A C 1
ATOM 666 O O . ASN A 1 90 ? 8.352 5.462 -6.542 1.00 97.19 90 ASN A O 1
ATOM 670 N N . VAL A 1 91 ? 7.821 5.087 -8.697 1.00 96.38 91 VAL A N 1
ATOM 671 C CA . VAL A 1 91 ? 6.492 5.711 -8.635 1.00 96.38 91 VAL A CA 1
ATOM 672 C C . VAL A 1 9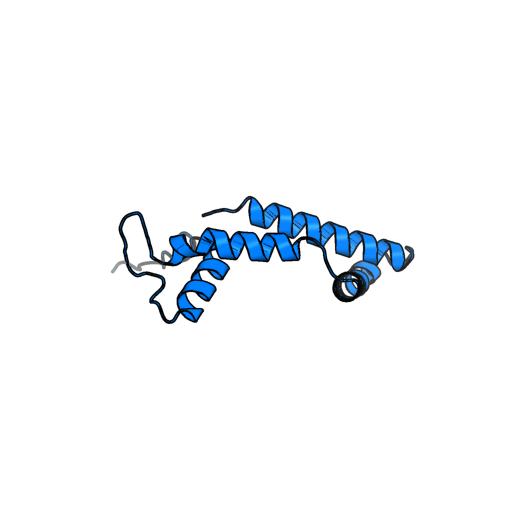1 ? 5.631 5.028 -7.575 1.00 96.38 91 VAL A C 1
ATOM 674 O O . VAL A 1 91 ? 5.030 5.716 -6.749 1.00 96.38 91 VAL A O 1
ATOM 677 N N . TRP A 1 92 ? 5.630 3.692 -7.533 1.00 97.06 92 TRP A N 1
ATOM 678 C CA . TRP A 1 92 ? 4.918 2.934 -6.506 1.00 97.06 92 TRP A CA 1
ATOM 679 C C . TRP A 1 92 ? 5.356 3.315 -5.086 1.00 97.06 92 TRP A C 1
ATOM 681 O O . TRP A 1 92 ? 4.520 3.718 -4.275 1.00 97.06 92 TRP A O 1
ATOM 691 N N . ARG A 1 93 ? 6.664 3.266 -4.793 1.00 97.44 93 ARG A N 1
ATOM 692 C CA . ARG A 1 93 ? 7.206 3.634 -3.470 1.00 97.44 93 ARG A CA 1
ATOM 693 C C . ARG A 1 93 ? 6.823 5.056 -3.075 1.00 97.44 93 ARG A C 1
ATOM 695 O O . ARG A 1 93 ? 6.410 5.297 -1.943 1.00 97.44 93 ARG A O 1
ATOM 702 N N . ILE A 1 94 ? 6.916 6.002 -4.013 1.00 96.69 94 ILE A N 1
ATOM 703 C CA . ILE A 1 94 ? 6.548 7.404 -3.781 1.00 96.69 94 ILE A CA 1
ATOM 704 C C . ILE A 1 94 ? 5.057 7.522 -3.453 1.00 96.69 94 ILE A C 1
ATOM 706 O O . ILE A 1 94 ? 4.699 8.224 -2.507 1.00 96.69 94 ILE A O 1
ATOM 710 N N . MET A 1 95 ? 4.188 6.824 -4.187 1.00 96.06 95 MET A N 1
ATOM 711 C CA . MET A 1 95 ? 2.746 6.836 -3.942 1.00 96.06 95 MET A CA 1
ATOM 712 C C . MET A 1 95 ? 2.371 6.211 -2.596 1.00 96.06 95 MET A C 1
ATOM 714 O O . MET A 1 95 ? 1.580 6.800 -1.860 1.00 96.06 95 MET A O 1
ATOM 718 N N . ILE A 1 96 ? 2.951 5.061 -2.240 1.00 95.81 96 ILE A N 1
ATOM 719 C CA . ILE A 1 96 ? 2.737 4.440 -0.924 1.00 95.81 96 ILE A CA 1
ATOM 720 C C . ILE A 1 96 ? 3.273 5.349 0.190 1.00 95.81 96 ILE A C 1
ATOM 722 O O . ILE A 1 96 ? 2.596 5.579 1.193 1.00 95.81 96 ILE A O 1
ATOM 726 N N . GLY A 1 97 ? 4.443 5.955 -0.007 1.00 94.25 97 GLY A N 1
ATOM 727 C CA . GLY A 1 97 ? 5.000 6.947 0.911 1.00 94.25 97 GLY A CA 1
ATOM 728 C C . GLY A 1 97 ? 4.114 8.188 1.078 1.00 94.25 97 GLY A C 1
ATOM 729 O O . GLY A 1 97 ? 3.997 8.710 2.186 1.00 94.25 97 GLY A O 1
ATOM 730 N N . ALA A 1 98 ? 3.464 8.657 0.009 1.00 93.19 98 ALA A N 1
ATOM 731 C CA . ALA A 1 98 ? 2.513 9.766 0.063 1.00 93.19 98 ALA A CA 1
ATOM 732 C C . ALA A 1 98 ? 1.227 9.372 0.804 1.00 93.19 98 ALA A C 1
ATOM 734 O O . ALA A 1 98 ? 0.770 10.121 1.664 1.00 93.19 98 ALA A O 1
ATOM 735 N N . MET A 1 99 ? 0.700 8.173 0.542 1.00 92.06 99 MET A N 1
ATOM 736 C CA . MET A 1 99 ? -0.475 7.626 1.226 1.00 92.06 99 MET A CA 1
ATOM 737 C C . MET A 1 99 ? -0.286 7.588 2.745 1.00 92.06 99 MET A C 1
ATOM 739 O O . MET A 1 99 ? -1.185 7.966 3.485 1.00 92.06 99 MET A O 1
ATOM 743 N N . ARG A 1 100 ? 0.907 7.209 3.215 1.00 87.75 100 ARG A N 1
ATOM 744 C CA . ARG A 1 100 ? 1.258 7.185 4.646 1.00 87.75 100 ARG A CA 1
ATOM 745 C C . ARG A 1 100 ? 1.253 8.560 5.322 1.00 87.75 100 ARG A C 1
ATOM 747 O O . ARG A 1 100 ? 1.211 8.617 6.546 1.00 87.75 100 ARG A O 1
ATOM 754 N N . LYS A 1 101 ? 1.346 9.652 4.558 1.00 87.06 101 LYS A N 1
ATOM 755 C CA . LYS A 1 101 ? 1.301 11.031 5.076 1.00 87.06 101 LYS A CA 1
ATOM 756 C C . LYS A 1 101 ? -0.119 11.604 5.099 1.00 87.06 101 LYS A C 1
ATOM 758 O O . LYS A 1 101 ? -0.338 12.605 5.770 1.00 87.06 101 LYS A O 1
ATOM 763 N N . ASP A 1 102 ? -1.053 10.976 4.387 1.00 85.69 102 ASP A N 1
ATOM 764 C CA . ASP A 1 102 ? -2.458 11.382 4.261 1.00 85.69 102 ASP A CA 1
ATOM 765 C C . ASP A 1 102 ? -3.329 10.670 5.314 1.00 85.69 102 ASP A C 1
ATOM 767 O O . ASP A 1 102 ? -4.239 9.894 5.006 1.00 85.69 102 ASP A O 1
ATOM 771 N N . ILE A 1 103 ? -2.963 10.858 6.586 1.00 79.31 103 ILE A N 1
ATOM 772 C CA . ILE A 1 103 ? -3.662 10.261 7.731 1.00 79.31 103 ILE A CA 1
ATOM 773 C C . ILE A 1 103 ? -4.895 11.131 8.068 1.00 79.31 103 ILE A C 1
ATOM 775 O O . ILE A 1 103 ? -4.727 12.349 8.156 1.00 79.31 103 ILE A O 1
ATOM 779 N N . PRO A 1 104 ? -6.096 10.533 8.235 1.00 71.56 104 PRO A N 1
ATOM 780 C CA . PRO A 1 104 ? -7.322 11.226 8.651 1.00 71.56 104 PRO A CA 1
ATOM 781 C C . PRO A 1 104 ? -7.230 11.938 10.004 1.00 71.56 104 PRO A C 1
ATOM 783 O O . PRO A 1 104 ? -6.513 11.422 10.895 1.00 71.56 104 PRO A O 1
#

Secondary structure (DSSP, 8-state):
--------SS------HHHHHHHHHHHHTT--TT-EETTEEGGGGGHHHHHHHHHHTSSPPHHHHHHHHHHHHTT-TTS-HHHHHHHHHHHHHHHHHHHTT---